Protein AF-A0AAW5QP72-F1 (afdb_monomer_lite)

pLDDT: mean 85.0, std 18.1, range [35.28, 97.81]

Structure (mmCIF, N/CA/C/O backbone):
data_AF-A0AAW5QP72-F1
#
_entry.id   AF-A0AAW5QP72-F1
#
loop_
_atom_site.group_PDB
_atom_site.id
_atom_site.type_symbol
_atom_site.label_atom_id
_atom_site.label_alt_id
_atom_site.label_comp_id
_atom_site.label_asym_id
_atom_site.label_entity_id
_atom_site.label_seq_id
_atom_site.pdbx_PDB_ins_code
_atom_site.Cartn_x
_atom_site.Cartn_y
_atom_site.Cartn_z
_atom_site.occupancy
_atom_site.B_iso_or_equiv
_atom_site.auth_seq_id
_atom_site.auth_comp_id
_atom_site.auth_asym_id
_atom_site.auth_atom_id
_atom_site.pdbx_PDB_model_num
ATOM 1 N N . MET A 1 1 ? -5.048 -16.680 -3.215 1.00 61.19 1 MET A N 1
ATOM 2 C CA . MET A 1 1 ? -4.069 -15.705 -2.679 1.00 61.19 1 MET A CA 1
ATOM 3 C C . MET A 1 1 ? -3.025 -15.366 -3.735 1.00 61.19 1 MET A C 1
ATOM 5 O O . MET A 1 1 ? -2.834 -14.189 -3.991 1.00 61.19 1 MET A O 1
ATOM 9 N N . GLU A 1 2 ? -2.438 -16.360 -4.405 1.00 69.00 2 GLU A N 1
ATOM 10 C CA . GLU A 1 2 ? -1.390 -16.167 -5.425 1.00 69.00 2 GLU A CA 1
ATOM 11 C C . GLU A 1 2 ? -1.812 -15.285 -6.615 1.00 69.00 2 GLU A C 1
ATOM 13 O O . GLU A 1 2 ? -1.063 -14.387 -6.988 1.00 69.00 2 GLU A O 1
ATOM 18 N N . ASP A 1 3 ? -3.035 -15.437 -7.139 1.00 78.69 3 ASP A N 1
ATOM 19 C CA . ASP A 1 3 ? -3.521 -14.600 -8.255 1.00 78.69 3 ASP A CA 1
ATOM 20 C C . ASP A 1 3 ? -3.623 -13.114 -7.895 1.00 78.69 3 ASP A C 1
ATOM 22 O O . ASP A 1 3 ? -3.348 -12.239 -8.714 1.00 78.69 3 ASP A O 1
ATOM 26 N N . ARG A 1 4 ? -3.990 -12.815 -6.643 1.00 79.81 4 ARG A N 1
ATOM 27 C CA . ARG A 1 4 ? -4.098 -11.439 -6.149 1.00 79.81 4 ARG A CA 1
ATOM 28 C C . ARG A 1 4 ? -2.718 -10.811 -6.000 1.00 79.81 4 ARG A C 1
ATOM 30 O O . ARG A 1 4 ? -2.538 -9.664 -6.389 1.00 79.81 4 ARG A O 1
ATOM 37 N N . THR A 1 5 ? -1.757 -11.553 -5.455 1.00 83.81 5 THR A N 1
ATOM 38 C CA . THR A 1 5 ? -0.372 -11.089 -5.321 1.00 83.81 5 THR A CA 1
ATOM 39 C C . THR A 1 5 ? 0.256 -10.830 -6.689 1.00 83.81 5 THR A C 1
ATOM 41 O O . THR A 1 5 ? 0.888 -9.794 -6.860 1.00 83.81 5 THR A O 1
ATOM 44 N N . ARG A 1 6 ? 0.016 -11.705 -7.679 1.00 85.75 6 ARG A N 1
ATOM 45 C CA . ARG A 1 6 ? 0.460 -11.489 -9.065 1.00 85.75 6 ARG A CA 1
ATOM 46 C C . ARG A 1 6 ? -0.158 -10.227 -9.668 1.00 85.75 6 ARG A C 1
ATOM 48 O O . ARG A 1 6 ? 0.579 -9.387 -10.156 1.00 85.75 6 ARG A O 1
ATOM 55 N N . ALA A 1 7 ? -1.475 -10.048 -9.557 1.00 89.94 7 ALA A N 1
ATOM 56 C CA . ALA A 1 7 ? -2.145 -8.859 -10.090 1.00 89.94 7 ALA A CA 1
ATOM 57 C C . ALA A 1 7 ? -1.652 -7.548 -9.445 1.00 89.94 7 ALA A C 1
ATOM 59 O O . ALA A 1 7 ? -1.564 -6.524 -10.117 1.00 89.94 7 ALA A O 1
ATOM 60 N N . ILE A 1 8 ? -1.325 -7.573 -8.147 1.00 91.25 8 ILE A N 1
ATOM 61 C CA . ILE A 1 8 ? -0.719 -6.426 -7.454 1.00 91.25 8 ILE A CA 1
ATOM 62 C C . ILE A 1 8 ? 0.701 -6.179 -7.972 1.00 91.25 8 ILE A C 1
ATOM 64 O O . ILE A 1 8 ? 1.050 -5.026 -8.198 1.00 91.25 8 ILE A O 1
ATOM 68 N N . GLY A 1 9 ? 1.491 -7.235 -8.181 1.00 89.94 9 GLY A N 1
ATOM 69 C CA . GLY A 1 9 ? 2.831 -7.141 -8.765 1.00 89.94 9 GLY A CA 1
ATOM 70 C C . GLY A 1 9 ? 2.812 -6.542 -10.170 1.00 89.94 9 GLY A C 1
ATOM 71 O O . GLY A 1 9 ? 3.498 -5.559 -10.410 1.00 89.94 9 GLY A O 1
ATOM 72 N N . ASP A 1 10 ? 1.948 -7.04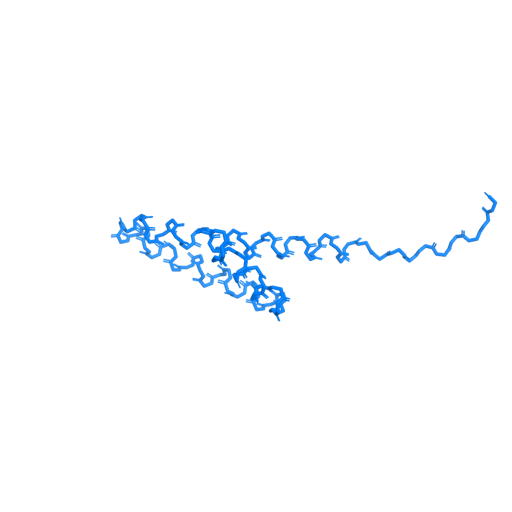0 -11.057 1.00 91.88 10 ASP A N 1
ATOM 73 C CA . ASP A 1 10 ? 1.815 -6.523 -12.427 1.00 91.88 10 ASP A CA 1
ATOM 74 C C . ASP A 1 10 ? 1.389 -5.041 -12.438 1.00 91.88 10 ASP A C 1
ATOM 76 O O . ASP A 1 10 ? 1.879 -4.240 -13.235 1.00 91.88 10 ASP A O 1
ATOM 80 N N . ALA A 1 11 ? 0.484 -4.652 -11.531 1.00 92.25 11 ALA A N 1
ATOM 81 C CA . ALA A 1 11 ? 0.073 -3.258 -11.374 1.00 92.25 11 ALA A CA 1
ATOM 82 C C . ALA A 1 11 ? 1.210 -2.380 -10.826 1.00 92.25 11 ALA A C 1
ATOM 84 O O . ALA A 1 11 ? 1.386 -1.255 -11.291 1.00 92.25 11 ALA A O 1
ATOM 85 N N . ALA A 1 12 ? 1.985 -2.896 -9.869 1.00 92.19 12 ALA A N 1
ATOM 86 C CA . ALA A 1 12 ? 3.169 -2.230 -9.343 1.00 92.19 12 ALA A CA 1
ATOM 87 C C . ALA A 1 12 ? 4.211 -2.025 -10.446 1.00 92.19 12 ALA A C 1
ATOM 89 O O . ALA A 1 12 ? 4.746 -0.932 -10.585 1.00 92.19 12 ALA A O 1
ATOM 90 N N . ASP A 1 13 ? 4.439 -3.039 -11.281 1.00 90.44 13 ASP A N 1
ATOM 91 C CA . ASP A 1 13 ? 5.394 -2.984 -12.385 1.00 90.44 13 ASP A CA 1
ATOM 92 C C . ASP A 1 13 ? 5.028 -1.941 -13.451 1.00 90.44 13 ASP A C 1
ATOM 94 O O . ASP A 1 13 ? 5.921 -1.366 -14.073 1.00 90.44 13 ASP A O 1
ATOM 98 N N . ALA A 1 14 ? 3.740 -1.641 -13.625 1.00 94.31 14 ALA A N 1
ATOM 99 C CA . ALA A 1 14 ? 3.268 -0.606 -14.544 1.00 94.31 14 ALA A CA 1
ATOM 100 C C . ALA A 1 14 ? 3.379 0.829 -13.991 1.00 94.31 14 ALA A C 1
ATOM 102 O O . ALA A 1 14 ? 3.359 1.782 -14.769 1.00 94.31 14 ALA A O 1
ATOM 103 N N . MET A 1 15 ? 3.470 0.995 -12.670 1.00 93.75 15 MET A N 1
ATOM 104 C CA . MET A 1 15 ? 3.605 2.299 -12.015 1.00 93.75 15 MET A CA 1
ATOM 105 C C . MET A 1 15 ? 5.045 2.817 -12.083 1.00 93.75 15 MET A C 1
ATOM 107 O O . MET A 1 15 ? 6.000 2.042 -12.068 1.00 93.75 15 MET A O 1
ATOM 111 N N . THR A 1 16 ? 5.218 4.133 -12.091 1.00 94.88 16 THR A N 1
ATOM 112 C CA . THR A 1 16 ? 6.517 4.791 -11.876 1.00 94.88 16 THR A CA 1
ATOM 113 C C . THR A 1 16 ? 6.971 4.676 -10.418 1.00 94.88 16 THR A C 1
ATOM 115 O O . THR A 1 16 ? 6.180 4.357 -9.530 1.00 94.88 16 THR A O 1
ATOM 118 N N . ASP A 1 17 ? 8.250 4.945 -10.152 1.00 94.88 17 ASP A N 1
ATOM 119 C CA . ASP A 1 17 ? 8.790 4.898 -8.788 1.00 94.88 17 ASP A CA 1
ATOM 120 C C . ASP A 1 17 ? 8.106 5.924 -7.863 1.00 94.88 17 ASP A C 1
ATOM 122 O O . ASP A 1 17 ? 7.723 5.569 -6.751 1.00 94.88 17 ASP A O 1
ATOM 126 N N . ASP A 1 18 ? 7.841 7.145 -8.345 1.00 95.44 18 ASP A N 1
ATOM 127 C CA . ASP A 1 18 ? 7.121 8.186 -7.588 1.00 95.44 18 ASP A CA 1
ATOM 128 C C . ASP A 1 18 ? 5.674 7.771 -7.254 1.00 95.44 18 ASP A C 1
ATOM 130 O O . ASP A 1 18 ? 5.163 8.026 -6.155 1.00 95.44 18 ASP A O 1
ATOM 134 N N . GLU A 1 19 ? 4.993 7.107 -8.194 1.00 96.56 19 GLU A N 1
ATOM 135 C CA . GLU A 1 19 ? 3.651 6.558 -7.974 1.00 96.56 19 GLU A CA 1
ATOM 136 C C . GLU A 1 19 ? 3.679 5.418 -6.953 1.00 96.56 19 GLU A C 1
ATOM 138 O O . GLU A 1 19 ? 2.802 5.359 -6.085 1.00 96.56 19 GLU A O 1
ATOM 143 N N . LEU A 1 20 ? 4.702 4.557 -7.000 1.00 95.81 20 LEU A N 1
ATOM 144 C CA . LEU A 1 20 ? 4.908 3.507 -6.004 1.00 95.81 20 LEU A CA 1
ATOM 145 C C . LEU A 1 20 ? 5.130 4.094 -4.612 1.00 95.81 20 LEU A C 1
ATOM 147 O O . LEU A 1 20 ? 4.476 3.675 -3.657 1.00 95.81 20 LEU A O 1
ATOM 151 N N . GLU A 1 21 ? 6.023 5.073 -4.487 1.00 95.88 21 GLU A N 1
ATOM 152 C CA . GLU A 1 21 ? 6.315 5.745 -3.220 1.00 95.88 21 GLU A CA 1
ATOM 153 C C . GLU A 1 21 ? 5.062 6.406 -2.637 1.00 95.88 21 GLU A C 1
ATOM 155 O O . GLU A 1 21 ? 4.756 6.244 -1.450 1.00 95.88 21 GLU A O 1
ATOM 160 N N . THR A 1 22 ? 4.277 7.074 -3.487 1.00 97.44 22 THR A N 1
ATOM 161 C CA . THR A 1 22 ? 3.002 7.689 -3.099 1.00 97.44 22 THR A CA 1
ATOM 162 C C . THR A 1 22 ? 1.986 6.640 -2.640 1.00 97.44 22 THR A C 1
ATOM 164 O O . THR A 1 22 ? 1.345 6.808 -1.598 1.00 97.44 22 THR A O 1
ATOM 167 N N . ALA A 1 23 ? 1.848 5.531 -3.373 1.00 96.12 23 ALA A N 1
ATOM 168 C CA . ALA A 1 23 ? 0.938 4.444 -3.021 1.00 96.12 23 ALA A CA 1
ATOM 169 C C . ALA A 1 23 ? 1.334 3.770 -1.698 1.00 96.12 23 ALA A C 1
ATOM 171 O O . ALA A 1 23 ? 0.475 3.513 -0.851 1.00 96.12 23 ALA A O 1
ATOM 172 N N . ILE A 1 24 ? 2.631 3.541 -1.476 1.00 96.38 24 ILE A N 1
ATOM 173 C CA . ILE A 1 24 ? 3.169 2.995 -0.224 1.00 96.38 24 ILE A CA 1
ATOM 174 C C . ILE A 1 24 ? 2.867 3.939 0.946 1.00 96.38 24 ILE A C 1
ATOM 176 O O . ILE A 1 24 ? 2.407 3.477 1.994 1.00 96.38 24 ILE A O 1
ATOM 180 N N . ALA A 1 25 ? 3.068 5.250 0.780 1.00 97.06 25 ALA A N 1
ATOM 181 C CA . ALA A 1 25 ? 2.766 6.238 1.814 1.00 97.06 25 ALA A CA 1
ATOM 182 C C . ALA A 1 25 ? 1.266 6.274 2.162 1.00 97.06 25 ALA A C 1
ATOM 184 O O . ALA A 1 25 ? 0.902 6.276 3.342 1.00 97.06 25 ALA A O 1
ATOM 185 N N . ALA A 1 26 ? 0.391 6.233 1.152 1.00 97.19 26 ALA A N 1
ATOM 186 C CA . ALA A 1 26 ? -1.057 6.190 1.348 1.00 97.19 26 ALA A CA 1
ATOM 187 C C . ALA A 1 26 ? -1.505 4.903 2.064 1.00 97.19 26 ALA A C 1
ATOM 189 O O . ALA A 1 26 ? -2.297 4.959 3.009 1.00 97.19 26 ALA A O 1
ATOM 190 N N . LEU A 1 27 ? -0.958 3.748 1.668 1.00 96.12 27 LEU A N 1
ATOM 191 C CA . LEU A 1 27 ? -1.214 2.471 2.338 1.00 96.12 27 LEU A CA 1
ATOM 192 C C . LEU A 1 27 ? -0.740 2.493 3.790 1.00 96.12 27 LEU A C 1
ATOM 194 O O . LEU A 1 27 ? -1.462 2.023 4.665 1.00 96.12 27 LEU A O 1
ATOM 198 N N . HIS A 1 28 ? 0.428 3.075 4.061 1.00 95.88 28 HIS A N 1
ATOM 199 C CA . HIS A 1 28 ? 0.958 3.204 5.415 1.00 95.88 28 HIS A CA 1
ATOM 200 C C . HIS A 1 28 ? 0.062 4.075 6.309 1.00 95.88 28 HIS A C 1
ATOM 202 O O . HIS A 1 28 ? -0.228 3.708 7.449 1.00 95.88 28 HIS A O 1
ATOM 208 N N . ALA A 1 29 ? -0.415 5.213 5.794 1.00 97.56 29 ALA A N 1
ATOM 209 C CA . ALA A 1 29 ? -1.347 6.073 6.520 1.00 97.56 29 ALA A CA 1
ATOM 210 C C . ALA A 1 29 ? -2.649 5.328 6.850 1.00 97.56 29 ALA A C 1
ATOM 212 O O . ALA A 1 29 ? -3.096 5.336 7.999 1.00 97.56 29 ALA A O 1
ATOM 213 N N . ARG A 1 30 ? -3.208 4.610 5.870 1.00 96.94 30 ARG A N 1
ATOM 214 C CA . ARG A 1 30 ? -4.450 3.856 6.052 1.00 96.94 30 ARG A CA 1
ATOM 215 C C . ARG A 1 30 ? -4.296 2.660 6.993 1.00 96.94 30 ARG A C 1
ATOM 217 O O . ARG A 1 30 ? -5.178 2.410 7.808 1.00 96.94 30 ARG A O 1
ATOM 224 N N . GLU A 1 31 ? -3.181 1.942 6.917 1.00 96.94 31 GLU A N 1
ATOM 225 C CA . GLU A 1 31 ? -2.840 0.865 7.853 1.00 96.94 31 GLU A CA 1
ATOM 226 C C . GLU A 1 31 ? -2.816 1.390 9.291 1.00 96.94 31 GLU A C 1
ATO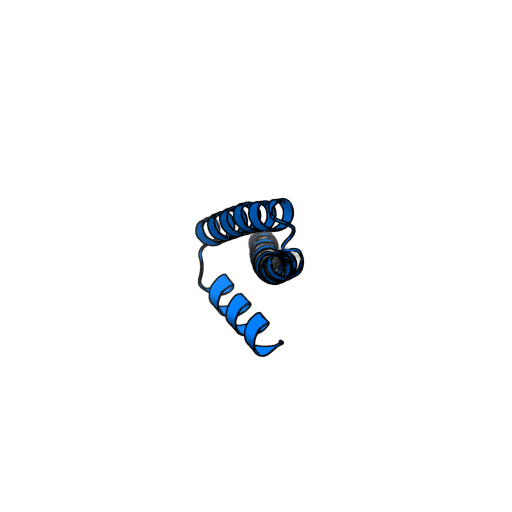M 228 O O . GLU A 1 31 ? -3.432 0.799 10.176 1.00 96.94 31 GLU A O 1
ATOM 233 N N . ARG A 1 32 ? -2.185 2.548 9.523 1.00 95.81 32 ARG A N 1
ATOM 234 C CA . ARG A 1 32 ? -2.148 3.174 10.848 1.00 95.81 32 ARG A CA 1
ATOM 235 C C . ARG A 1 32 ? -3.541 3.537 11.360 1.00 95.81 32 ARG A C 1
ATOM 237 O O . ARG A 1 32 ? -3.822 3.306 12.532 1.00 95.81 32 ARG A O 1
ATOM 244 N N . GLU A 1 33 ? -4.407 4.091 10.514 1.00 97.81 33 GLU A N 1
ATOM 245 C CA . GLU A 1 33 ? -5.797 4.392 10.887 1.00 97.81 33 GLU A CA 1
ATOM 246 C C . GLU A 1 33 ? -6.561 3.136 11.324 1.00 97.81 33 GLU A C 1
ATOM 248 O O . GLU A 1 33 ? -7.267 3.168 12.331 1.00 97.81 33 GLU A O 1
ATOM 253 N N . LEU A 1 34 ? -6.392 2.024 10.603 1.00 97.38 34 LEU A N 1
ATOM 254 C CA . LEU A 1 34 ? -7.039 0.749 10.924 1.00 97.38 34 LEU A CA 1
ATOM 255 C C . LEU A 1 34 ? -6.514 0.158 12.233 1.00 97.38 34 LEU A C 1
ATOM 257 O O . LEU A 1 34 ? -7.305 -0.273 13.070 1.00 97.38 34 LEU A O 1
ATOM 261 N N . LEU A 1 35 ? -5.199 0.221 12.4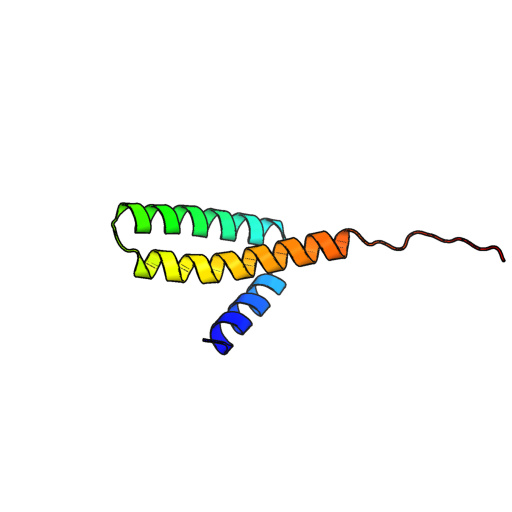60 1.00 96.00 35 LEU A N 1
ATOM 262 C CA . LEU A 1 35 ? -4.595 -0.202 13.725 1.00 96.00 35 LEU A CA 1
ATOM 263 C C . LEU A 1 35 ? -5.113 0.626 14.908 1.00 96.00 35 LEU A C 1
ATOM 265 O O . LEU A 1 35 ? -5.432 0.064 15.952 1.00 96.00 35 LEU A O 1
ATOM 269 N N . VAL A 1 36 ? -5.250 1.948 14.746 1.00 97.44 36 VAL A N 1
ATOM 270 C CA . VAL A 1 36 ? -5.837 2.829 15.774 1.00 97.44 36 VAL A CA 1
ATOM 271 C C . VAL A 1 36 ? -7.307 2.487 16.033 1.00 97.44 36 VAL A C 1
ATOM 273 O O . VAL A 1 36 ? -7.750 2.535 17.179 1.00 97.44 36 VAL A O 1
ATOM 276 N N . ALA A 1 37 ? -8.054 2.112 14.995 1.00 97.50 37 ALA A N 1
ATOM 277 C CA . ALA A 1 37 ? -9.440 1.665 15.110 1.00 97.50 37 ALA A CA 1
ATOM 278 C C . ALA A 1 37 ? -9.590 0.236 15.677 1.00 97.50 37 ALA A C 1
ATOM 280 O O . ALA A 1 37 ? -10.710 -0.192 15.946 1.00 97.50 37 ALA A O 1
ATOM 281 N N . GLY A 1 38 ? -8.486 -0.497 15.869 1.00 97.62 38 GLY A N 1
ATOM 282 C CA . GLY A 1 38 ? -8.479 -1.885 16.342 1.00 97.62 38 GLY A CA 1
ATOM 283 C C . GLY A 1 38 ? -8.770 -2.931 15.260 1.00 97.62 38 GLY A C 1
ATOM 284 O O . GLY A 1 38 ? -8.838 -4.121 15.570 1.00 97.62 38 GLY A O 1
ATOM 285 N N . ASP A 1 39 ? -8.904 -2.523 13.996 1.00 97.56 39 ASP A N 1
ATOM 286 C CA . ASP A 1 39 ? -9.173 -3.415 12.865 1.00 97.56 39 ASP A CA 1
ATOM 287 C C . ASP A 1 39 ? -7.868 -4.035 12.339 1.00 97.56 39 ASP A C 1
ATOM 289 O O . ASP A 1 39 ? -7.278 -3.619 11.337 1.00 97.56 39 ASP A O 1
ATOM 293 N N . SER A 1 40 ? -7.381 -5.023 13.090 1.00 94.81 40 SER A N 1
ATOM 294 C CA . SER A 1 40 ? -6.101 -5.686 12.818 1.00 94.81 40 SER A CA 1
ATOM 295 C C . SER A 1 40 ? -6.139 -6.534 11.545 1.00 94.81 40 SER A C 1
ATOM 297 O O . SER A 1 40 ? -5.133 -6.612 10.842 1.00 94.81 40 SER A O 1
ATOM 299 N N . ASP A 1 41 ? -7.290 -7.125 11.215 1.00 95.62 41 ASP A N 1
ATOM 300 C CA . ASP A 1 41 ? -7.451 -7.958 10.020 1.00 95.62 41 ASP A CA 1
ATOM 301 C C . ASP A 1 41 ? -7.356 -7.109 8.748 1.00 95.62 41 ASP A C 1
ATOM 303 O O . ASP A 1 41 ? -6.616 -7.448 7.816 1.00 95.62 41 ASP A O 1
ATOM 307 N N . ALA A 1 42 ? -8.041 -5.960 8.716 1.00 94.00 42 ALA A N 1
ATOM 308 C CA . ALA A 1 42 ? -7.940 -5.037 7.593 1.00 94.00 42 ALA A CA 1
ATOM 309 C C . ALA A 1 42 ? -6.536 -4.420 7.487 1.00 94.00 42 ALA A C 1
ATOM 311 O O . ALA A 1 42 ? -6.002 -4.295 6.381 1.00 94.00 42 ALA A O 1
ATOM 312 N N . ALA A 1 43 ? -5.906 -4.078 8.617 1.00 95.62 43 ALA A N 1
ATOM 313 C CA . ALA A 1 43 ? -4.530 -3.585 8.628 1.00 95.62 43 ALA A CA 1
ATOM 314 C C . ALA A 1 43 ? -3.545 -4.628 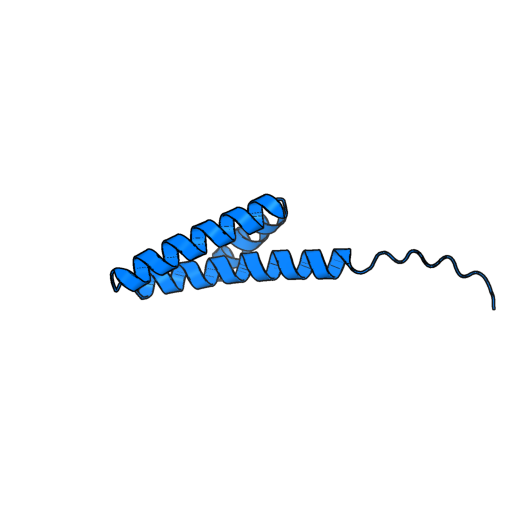8.065 1.00 95.62 43 ALA A C 1
ATOM 316 O O . ALA A 1 43 ? -2.706 -4.300 7.223 1.00 95.62 43 ALA A O 1
ATOM 317 N N . PHE A 1 44 ? -3.689 -5.900 8.451 1.00 92.75 44 PHE A N 1
ATOM 318 C CA . PHE A 1 44 ? -2.853 -6.992 7.950 1.00 92.75 44 PHE A CA 1
ATOM 319 C C . PHE A 1 44 ? -3.026 -7.215 6.439 1.00 92.75 44 PHE A C 1
ATOM 321 O O . PHE A 1 44 ? -2.047 -7.426 5.720 1.00 92.75 44 PHE A O 1
ATOM 328 N N . ALA A 1 45 ? -4.250 -7.090 5.918 1.00 91.69 45 ALA A N 1
ATOM 329 C CA . ALA A 1 45 ? -4.497 -7.168 4.478 1.00 91.69 45 ALA A CA 1
ATOM 330 C C . ALA A 1 45 ? -3.771 -6.056 3.688 1.00 91.69 45 ALA A C 1
ATOM 332 O O . ALA A 1 45 ? -3.261 -6.304 2.587 1.00 91.69 45 ALA A O 1
ATOM 333 N N . LEU A 1 46 ? -3.680 -4.841 4.245 1.00 93.06 46 LEU A N 1
ATOM 334 C CA . LEU A 1 46 ? -2.918 -3.744 3.636 1.00 93.06 46 LEU A CA 1
ATOM 335 C C . LEU A 1 46 ? -1.408 -3.967 3.726 1.00 93.06 46 LEU A C 1
ATOM 337 O O . LEU A 1 46 ? -0.700 -3.661 2.766 1.00 93.06 46 LEU A O 1
ATOM 341 N N . MET A 1 47 ? -0.921 -4.556 4.821 1.00 91.75 47 MET A N 1
ATOM 342 C CA . MET A 1 47 ? 0.495 -4.889 4.992 1.00 91.75 47 MET A CA 1
ATOM 343 C C . MET A 1 47 ? 1.007 -5.791 3.862 1.00 91.75 47 MET A C 1
ATOM 345 O O . MET A 1 47 ? 2.063 -5.510 3.297 1.00 91.75 47 MET A O 1
ATOM 349 N N . GLY A 1 48 ? 0.242 -6.819 3.477 1.00 90.12 48 GLY A N 1
ATOM 350 C CA . GLY A 1 48 ? 0.610 -7.704 2.366 1.00 90.12 48 GLY A CA 1
ATOM 351 C C . GLY A 1 48 ? 0.714 -6.975 1.021 1.00 90.12 48 GLY A C 1
ATOM 352 O O . GLY A 1 48 ? 1.646 -7.210 0.259 1.00 90.12 48 GLY A O 1
ATOM 353 N N . THR A 1 49 ? -0.195 -6.034 0.753 1.00 93.38 49 THR A N 1
ATOM 354 C CA . THR A 1 49 ? -0.161 -5.212 -0.473 1.00 93.38 49 THR A CA 1
ATOM 355 C C . THR A 1 49 ? 1.037 -4.258 -0.466 1.00 93.38 49 THR A C 1
ATOM 357 O O . THR A 1 49 ? 1.760 -4.157 -1.453 1.00 93.38 49 THR A O 1
ATOM 360 N N . LYS A 1 50 ? 1.289 -3.599 0.672 1.00 94.31 50 LYS A N 1
ATOM 361 C CA . LYS A 1 50 ? 2.432 -2.696 0.863 1.00 94.31 50 LYS A CA 1
ATOM 362 C C . LYS A 1 50 ? 3.767 -3.426 0.702 1.00 94.31 50 LYS A C 1
ATOM 364 O O . LYS A 1 50 ? 4.694 -2.860 0.136 1.00 94.31 50 LYS A O 1
ATOM 369 N N . PHE A 1 51 ? 3.858 -4.669 1.178 1.00 93.88 51 PHE A N 1
ATOM 370 C CA . PHE A 1 51 ? 5.057 -5.493 1.036 1.00 93.88 51 PHE A CA 1
ATOM 371 C C . PHE A 1 51 ? 5.409 -5.737 -0.434 1.00 93.88 51 PHE A C 1
ATOM 373 O O . PHE A 1 51 ? 6.549 -5.510 -0.815 1.00 93.88 51 PHE A O 1
ATOM 380 N N . VAL A 1 52 ? 4.430 -6.110 -1.268 1.00 93.81 52 VAL A N 1
ATOM 381 C CA . VAL A 1 52 ? 4.658 -6.317 -2.710 1.00 93.81 52 VAL A CA 1
ATOM 382 C C . VAL A 1 52 ? 5.186 -5.043 -3.371 1.00 93.81 52 VAL A C 1
ATOM 384 O O . VAL A 1 52 ? 6.192 -5.101 -4.067 1.00 93.81 52 VAL A O 1
ATOM 387 N N . LEU A 1 53 ? 4.568 -3.889 -3.094 1.00 94.81 53 LEU A N 1
ATOM 388 C CA . LEU A 1 53 ? 5.023 -2.607 -3.646 1.00 94.81 53 LEU A CA 1
ATOM 389 C C . LEU A 1 53 ? 6.450 -2.259 -3.201 1.00 94.81 53 LEU A C 1
ATOM 391 O O . LEU A 1 53 ? 7.264 -1.842 -4.018 1.00 94.81 53 LEU A O 1
ATOM 395 N N . LEU A 1 54 ? 6.775 -2.453 -1.919 1.00 94.88 54 LEU A N 1
ATOM 396 C CA . LEU A 1 54 ? 8.128 -2.219 -1.408 1.00 94.88 54 LEU A CA 1
ATOM 397 C C . LEU A 1 54 ? 9.155 -3.123 -2.096 1.00 94.88 54 LEU A C 1
ATOM 399 O O . LEU A 1 54 ? 10.188 -2.622 -2.530 1.00 94.88 54 LEU A O 1
ATOM 403 N N . SER A 1 55 ? 8.859 -4.417 -2.244 1.00 93.69 55 SER A N 1
ATOM 404 C CA . SER A 1 55 ? 9.743 -5.353 -2.945 1.00 93.69 55 SER A CA 1
ATOM 405 C C . SER A 1 55 ? 9.955 -4.954 -4.405 1.00 93.69 55 SER A C 1
ATOM 407 O O . SER A 1 55 ? 11.097 -4.909 -4.849 1.00 93.69 55 SER A O 1
ATOM 409 N N . THR A 1 56 ? 8.898 -4.563 -5.126 1.00 93.88 56 THR A N 1
ATOM 410 C CA . THR A 1 56 ? 9.020 -4.065 -6.506 1.00 93.88 56 THR A CA 1
ATOM 411 C C . THR A 1 56 ? 9.924 -2.830 -6.589 1.00 93.88 56 THR A C 1
ATOM 413 O O . THR A 1 56 ? 10.807 -2.768 -7.445 1.00 93.88 56 THR A O 1
ATOM 416 N N . LEU A 1 57 ? 9.764 -1.854 -5.687 1.00 93.69 57 LEU A N 1
ATOM 417 C CA . LEU A 1 57 ? 10.609 -0.653 -5.664 1.00 93.69 57 LEU A CA 1
ATOM 418 C C . LEU A 1 57 ? 12.073 -0.980 -5.337 1.00 93.69 57 LEU A C 1
ATOM 420 O O . LEU A 1 57 ? 12.991 -0.423 -5.941 1.00 93.69 57 LEU A O 1
ATOM 424 N N . GLU A 1 58 ? 12.306 -1.875 -4.377 1.00 93.19 58 GLU A N 1
ATOM 425 C CA . GLU A 1 58 ? 13.647 -2.331 -4.008 1.00 93.19 58 GLU A CA 1
ATOM 426 C C . GLU A 1 58 ? 14.337 -3.072 -5.159 1.00 93.19 58 GLU A C 1
ATOM 428 O O . GLU A 1 58 ? 15.510 -2.804 -5.436 1.00 93.19 58 GLU A O 1
ATOM 433 N N . ASP A 1 59 ? 13.615 -3.942 -5.867 1.00 92.19 59 ASP A N 1
ATOM 434 C CA . ASP A 1 59 ? 14.130 -4.682 -7.020 1.00 92.19 59 ASP A CA 1
ATOM 435 C C . ASP A 1 59 ? 14.501 -3.742 -8.172 1.00 92.19 59 ASP A C 1
ATOM 437 O O . ASP A 1 59 ? 15.579 -3.878 -8.758 1.00 92.19 59 ASP A O 1
ATOM 441 N N . ARG A 1 60 ? 13.681 -2.720 -8.443 1.00 90.88 60 ARG A N 1
ATOM 442 C CA . ARG A 1 60 ? 13.995 -1.680 -9.437 1.00 90.88 60 ARG A CA 1
ATOM 443 C C . ARG A 1 60 ? 15.225 -0.875 -9.066 1.00 90.88 60 ARG A C 1
ATOM 445 O O . ARG A 1 60 ? 16.101 -0.675 -9.903 1.00 90.88 60 ARG A O 1
ATOM 452 N N . ARG A 1 61 ? 15.332 -0.445 -7.807 1.00 90.06 61 ARG A N 1
ATOM 453 C CA . ARG A 1 61 ? 16.497 0.306 -7.318 1.00 90.06 61 ARG A CA 1
ATOM 454 C C . ARG A 1 61 ? 17.771 -0.534 -7.373 1.00 90.06 61 ARG A C 1
ATOM 456 O O . ARG A 1 61 ? 18.831 -0.007 -7.697 1.00 90.06 61 ARG A O 1
ATOM 463 N N . ARG A 1 62 ? 17.671 -1.842 -7.113 1.00 87.44 62 ARG A N 1
ATOM 464 C CA . ARG A 1 62 ? 18.784 -2.789 -7.261 1.00 87.44 62 ARG A CA 1
ATOM 465 C C . ARG A 1 62 ? 19.163 -2.992 -8.731 1.00 87.44 62 ARG A C 1
ATOM 467 O O . ARG A 1 62 ? 20.348 -2.965 -9.041 1.00 87.44 62 ARG A O 1
ATOM 474 N N . GLY A 1 63 ? 18.185 -3.146 -9.625 1.00 76.44 63 GLY A N 1
ATOM 475 C CA . GLY A 1 63 ? 18.403 -3.291 -11.070 1.00 76.44 63 GLY A CA 1
ATOM 476 C C . GLY A 1 63 ? 18.929 -2.019 -11.743 1.00 76.44 63 GLY A C 1
ATOM 477 O O . GLY A 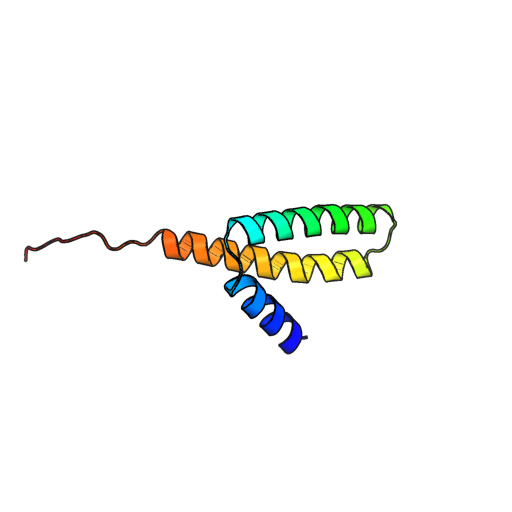1 63 ? 19.762 -2.094 -12.637 1.00 76.44 63 GLY A O 1
ATOM 478 N N . SER A 1 64 ? 18.524 -0.843 -11.260 1.00 59.09 64 SER A N 1
ATOM 479 C CA . SER A 1 64 ? 19.059 0.457 -11.686 1.00 59.09 64 SER A CA 1
ATOM 480 C C . SER A 1 64 ? 20.449 0.756 -11.102 1.00 59.09 64 SER A C 1
ATOM 482 O O . SER A 1 64 ? 21.082 1.730 -11.515 1.00 59.09 64 SER A O 1
ATOM 484 N N . GLY A 1 65 ? 20.927 -0.054 -10.150 1.00 50.75 65 GLY A N 1
ATOM 485 C CA . GLY A 1 65 ? 22.271 0.021 -9.574 1.00 50.75 65 GLY A CA 1
ATOM 486 C C . GLY A 1 65 ? 23.357 -0.666 -10.410 1.00 50.75 65 GLY A C 1
ATOM 487 O O . GLY A 1 65 ? 24.535 -0.494 -10.105 1.00 50.75 65 GLY A O 1
ATOM 488 N N . ASP A 1 66 ? 22.986 -1.394 -11.469 1.00 49.12 66 ASP A N 1
ATOM 489 C CA . ASP A 1 66 ? 23.915 -2.066 -12.381 1.00 49.12 66 ASP A CA 1
ATOM 490 C C . ASP A 1 66 ? 23.738 -1.511 -13.802 1.00 49.12 66 ASP A C 1
ATOM 492 O O . ASP A 1 66 ? 23.053 -2.065 -14.661 1.00 49.12 66 ASP A O 1
ATOM 496 N N . VAL A 1 67 ? 24.349 -0.352 -14.052 1.00 50.06 67 VAL A N 1
ATOM 497 C CA . VAL A 1 67 ? 24.720 0.024 -15.417 1.00 50.06 67 VAL A CA 1
ATOM 498 C C . VAL A 1 67 ? 26.123 -0.544 -15.645 1.00 50.06 67 VAL A C 1
ATOM 500 O O . VAL A 1 67 ? 27.078 -0.004 -15.076 1.00 50.06 67 VAL A O 1
ATOM 503 N N . PRO A 1 68 ? 26.313 -1.580 -16.485 1.00 43.78 68 PRO A N 1
ATOM 504 C CA . PRO A 1 68 ? 27.637 -2.020 -16.900 1.00 43.78 68 PRO A CA 1
ATOM 505 C C . PRO A 1 68 ? 28.193 -1.010 -17.912 1.00 43.78 68 PRO A C 1
ATOM 507 O O . PRO A 1 68 ? 28.217 -1.222 -19.120 1.00 43.78 68 PRO A O 1
ATOM 510 N N . GLY A 1 69 ? 28.632 0.137 -17.401 1.00 46.34 69 GLY A N 1
ATOM 511 C CA . GLY A 1 69 ? 29.369 1.167 -18.126 1.00 46.34 69 GLY A CA 1
ATOM 512 C C . GLY A 1 69 ? 30.875 0.980 -17.976 1.00 46.34 69 GLY A C 1
ATOM 513 O O . GLY A 1 69 ? 31.576 1.921 -17.624 1.00 46.34 69 GLY A O 1
ATOM 514 N N . GLY A 1 70 ? 31.373 -0.237 -18.187 1.00 37.53 70 GLY A N 1
ATOM 515 C CA . GLY A 1 70 ? 32.793 -0.570 -18.131 1.00 37.53 70 GLY A CA 1
ATOM 516 C C . GLY A 1 70 ? 33.275 -1.092 -19.474 1.00 37.53 70 GLY A C 1
ATOM 517 O O . GLY A 1 70 ? 33.507 -2.286 -19.629 1.00 37.53 70 GLY A O 1
ATOM 518 N N . GLN A 1 71 ? 33.430 -0.200 -20.454 1.00 49.56 71 GLN A N 1
ATOM 519 C CA . GLN A 1 71 ? 34.297 -0.478 -21.595 1.00 49.56 71 GLN A CA 1
ATOM 520 C C . GLN A 1 71 ? 35.730 -0.620 -21.068 1.00 49.56 71 GLN A C 1
ATOM 522 O O . GLN A 1 71 ? 36.400 0.370 -20.790 1.00 49.56 71 GLN A O 1
ATOM 527 N N . GLY A 1 72 ? 36.175 -1.861 -20.899 1.00 35.28 72 GLY A N 1
ATOM 528 C CA . GLY A 1 72 ? 37.549 -2.229 -20.585 1.00 35.28 72 GLY A CA 1
ATOM 529 C C . GLY A 1 72 ? 38.052 -3.197 -21.641 1.00 35.28 72 GLY A C 1
ATOM 530 O O . GLY A 1 72 ? 37.994 -4.408 -21.469 1.00 35.28 72 GLY A O 1
ATOM 531 N N . VAL A 1 73 ? 38.507 -2.649 -22.763 1.00 47.84 73 VAL A N 1
ATOM 532 C CA . VAL A 1 73 ? 39.438 -3.342 -23.655 1.00 47.84 73 VAL A CA 1
ATOM 533 C C . VAL A 1 73 ? 40.739 -3.617 -22.894 1.00 47.84 73 VAL A C 1
ATOM 535 O O . VAL A 1 73 ? 41.282 -2.703 -22.278 1.00 47.84 73 VAL A O 1
ATOM 538 N N . GLY A 1 74 ? 41.268 -4.840 -22.979 1.00 43.12 74 GLY A N 1
ATOM 539 C CA . GLY A 1 74 ? 42.664 -5.123 -22.625 1.00 43.12 74 GLY A CA 1
ATOM 540 C C . GLY A 1 74 ? 42.903 -6.409 -21.836 1.00 43.12 74 GLY A C 1
ATOM 541 O O . GLY A 1 74 ? 42.919 -6.354 -20.615 1.00 43.12 74 GLY A O 1
ATOM 542 N N . TRP A 1 75 ? 43.188 -7.471 -22.603 1.00 43.88 75 TRP A N 1
ATOM 543 C CA . TRP A 1 75 ? 43.904 -8.727 -22.293 1.00 43.88 75 TRP A CA 1
ATOM 544 C C . TRP A 1 75 ? 43.361 -9.644 -21.193 1.00 43.88 75 TRP A C 1
ATOM 546 O O . TRP A 1 75 ? 43.521 -9.334 -19.995 1.00 43.88 75 TRP A O 1
#

Secondary structure (DSSP, 8-state):
-HHHHHHHHHHHHHS-HHHHHHHHHHHHHHH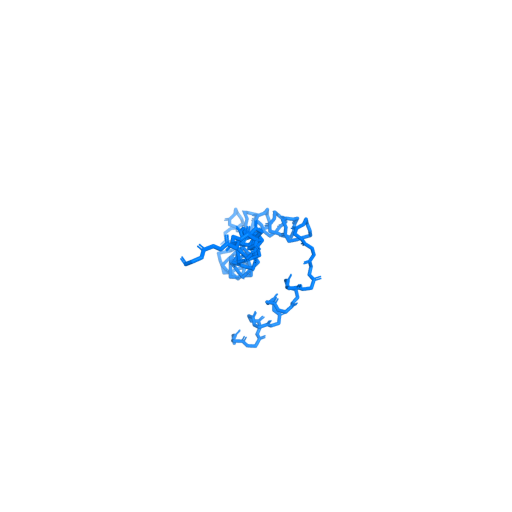HHHHHTT-HHHHHHHHHHHHHHHHHHHHHHHHTT----------

Sequence (75 aa):
MEDRTRAIGDAADAMTDDELETAIAALHARERELLVAGDSDAAFALMGTKFVLLSTLEDRRRGSGDVPGGQGVGW

Foldseek 3Di:
DVVVLVVLLVVLVPDDLVVLVVLLVVLVVVLVVCVVVVNPVVSVVSVSSSVSSVVSSVVVVVVVVDDPPDPDDDD

Radius of gyration: 17.22 Å; chains: 1; bounding box: 53×24×40 Å